Protein AF-A0AB34X0N1-F1 (afdb_monomer)

Foldseek 3Di:
DDPPVPPPPPPQPALQSLLCVLVVLCVVVVHDLCRLCVVQVHDSVLNVCSNRSPPPRDPVSSVSSVVVSD

Solvent-accessible surface area (backbone atoms only — not comparable to full-atom values): 4162 Å² total; per-residue (Å²): 138,70,91,70,74,81,70,72,82,66,75,61,91,40,55,44,53,43,8,46,50,54,44,50,53,37,54,75,70,72,51,53,58,57,55,55,11,61,77,68,76,50,53,43,66,56,42,54,36,34,36,62,23,47,93,86,52,58,65,68,58,51,51,52,53,51,62,74,72,106

Secondary structure (DSSP, 8-state):
--TTGGG-----SSHHHHHHHHHHHHHHTT--HHHHHHHHTS-HHHHHHHHTT-TTS-HHHHHHHHHHH-

pLDDT: mean 88.38, std 17.32, range [39.53, 98.81]

Mean predicted aligned error: 5.76 Å

Organism: NCBI:txid184870

InterPro domains:
  IPR001387 Cro/C1-type, helix-turn-helix domain [PF01381] (22-69)
  IPR001387 Cro/C1-type, helix-turn-helix domain [PS50943] (22-69)
  IPR001387 Cro/C1-type, helix-turn-helix domain [SM00530] (21-69)
  IPR001387 Cro/C1-type, helix-turn-helix domain [cd00093] (19-69)
  IPR010982 Lambda repressor-like, DNA-binding domain superfamily [G3DSA:1.10.260.40] (10-70)
  IPR010982 Lambda repressor-like, DNA-binding domain superfamily [SSF47413] (17-69)

Structure (mmCIF, N/CA/C/O backbone):
data_AF-A0AB34X0N1-F1
#
_entry.id   AF-A0AB34X0N1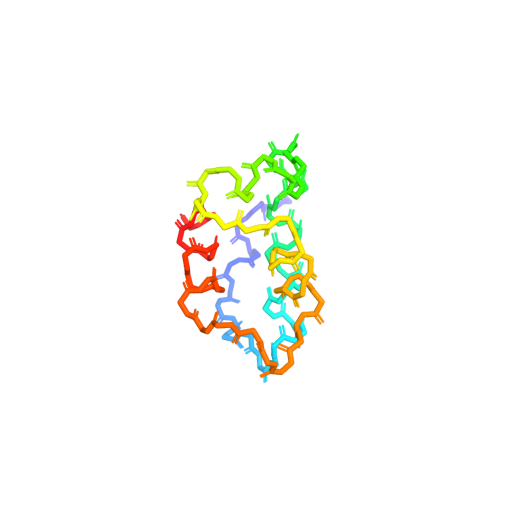-F1
#
loop_
_atom_site.group_PDB
_atom_site.id
_atom_site.type_symbol
_atom_site.label_atom_id
_atom_site.label_alt_id
_atom_site.label_comp_id
_atom_site.label_asym_id
_atom_site.label_entity_id
_atom_site.label_seq_id
_atom_site.pdbx_PDB_ins_code
_atom_site.Cartn_x
_atom_site.Cartn_y
_atom_site.Cartn_z
_atom_site.occupancy
_atom_site.B_iso_or_equiv
_atom_site.auth_seq_id
_atom_site.auth_comp_id
_atom_site.auth_asym_id
_atom_site.auth_atom_id
_atom_site.pdbx_PDB_model_num
ATOM 1 N N . MET A 1 1 ? -14.415 22.310 -15.922 1.00 44.44 1 MET A N 1
ATOM 2 C CA . MET A 1 1 ? -13.093 21.821 -15.457 1.00 44.44 1 MET A CA 1
ATOM 3 C C . MET A 1 1 ? -13.350 20.404 -15.022 1.00 44.44 1 MET A C 1
ATOM 5 O O . MET A 1 1 ? -13.622 20.142 -13.857 1.00 44.44 1 MET A O 1
ATOM 9 N N . ASP A 1 2 ? -13.502 19.559 -16.032 1.00 39.53 2 ASP A N 1
ATOM 10 C CA . ASP A 1 2 ? -14.423 18.439 -15.944 1.00 39.53 2 ASP A CA 1
ATOM 11 C C . ASP A 1 2 ? -13.685 17.227 -15.403 1.00 39.53 2 ASP A C 1
ATOM 13 O O . ASP A 1 2 ? -12.683 16.767 -15.944 1.00 39.53 2 ASP A O 1
ATOM 17 N N . THR A 1 3 ? -14.198 16.729 -14.289 1.00 48.62 3 THR A N 1
ATOM 18 C CA . THR A 1 3 ? -13.695 15.633 -13.456 1.00 48.62 3 THR A CA 1
ATOM 19 C C . THR A 1 3 ? -13.665 14.267 -14.156 1.00 48.62 3 THR A C 1
ATOM 21 O O . THR A 1 3 ? -13.416 13.256 -13.508 1.00 48.62 3 THR A O 1
ATOM 24 N N . ILE A 1 4 ? -13.893 14.218 -15.472 1.00 43.28 4 ILE A N 1
ATOM 25 C CA . ILE A 1 4 ? -14.142 12.993 -16.244 1.00 43.28 4 ILE A CA 1
ATOM 26 C C . ILE A 1 4 ? -12.985 12.664 -17.217 1.00 43.28 4 ILE A C 1
ATOM 28 O O . ILE A 1 4 ? -12.846 11.513 -17.622 1.00 43.28 4 ILE A O 1
ATOM 32 N N . ASP A 1 5 ? -12.054 13.592 -17.482 1.00 46.69 5 ASP A N 1
ATOM 33 C CA . ASP A 1 5 ? -10.869 13.336 -18.335 1.00 46.69 5 ASP A CA 1
ATOM 34 C C . AS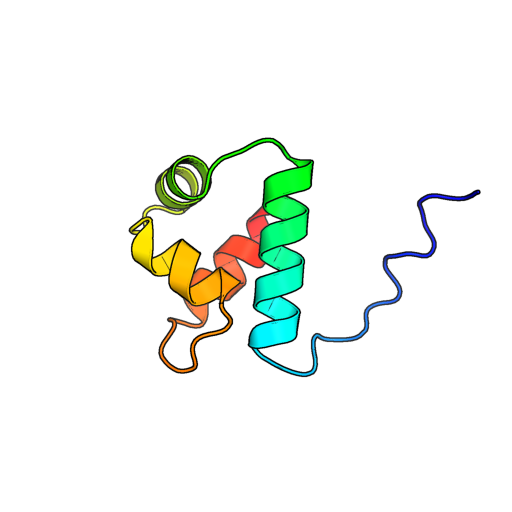P A 1 5 ? -9.807 12.399 -17.703 1.00 46.69 5 ASP A C 1
ATOM 36 O O . ASP A 1 5 ? -8.897 11.917 -18.383 1.00 46.69 5 ASP A O 1
ATOM 40 N N . GLN A 1 6 ? -9.896 12.096 -16.403 1.00 47.41 6 GLN A N 1
ATOM 41 C CA . GLN A 1 6 ? -8.826 11.390 -15.673 1.00 47.41 6 GLN A CA 1
ATOM 42 C C . GLN A 1 6 ? -8.833 9.856 -15.812 1.00 47.41 6 GLN A C 1
ATOM 44 O O . GLN A 1 6 ? -7.897 9.203 -15.352 1.00 47.41 6 GLN A O 1
ATOM 49 N N . LEU A 1 7 ? -9.839 9.271 -16.468 1.00 45.97 7 LEU A N 1
ATOM 50 C CA . LEU A 1 7 ? -9.953 7.821 -16.696 1.00 45.97 7 LEU A CA 1
ATOM 51 C C . LEU A 1 7 ? -9.603 7.416 -18.133 1.00 45.97 7 LEU A C 1
ATOM 53 O O . LEU A 1 7 ? -10.061 6.385 -18.621 1.00 45.97 7 LEU A O 1
ATOM 57 N N . SER A 1 8 ? -8.751 8.179 -18.823 1.00 47.12 8 SER A N 1
ATOM 58 C CA . SER A 1 8 ? -8.054 7.647 -19.994 1.00 47.12 8 SER A CA 1
ATOM 59 C C . SER A 1 8 ? -7.163 6.496 -19.509 1.00 47.12 8 SER A C 1
ATOM 61 O O . SER A 1 8 ? -6.081 6.723 -18.973 1.00 47.12 8 SER A O 1
ATOM 63 N N . ILE A 1 9 ? -7.682 5.263 -19.612 1.00 53.38 9 ILE A N 1
ATOM 64 C CA . ILE A 1 9 ? -7.090 4.003 -19.138 1.00 53.38 9 ILE A CA 1
ATOM 65 C C . ILE A 1 9 ? -5.716 3.827 -19.793 1.00 53.38 9 ILE A C 1
ATOM 67 O O . ILE A 1 9 ? -5.540 3.152 -20.803 1.00 53.38 9 ILE A O 1
ATOM 71 N N . LYS A 1 10 ? -4.704 4.455 -19.201 1.00 65.06 10 LYS A N 1
ATOM 72 C CA . LYS A 1 10 ? -3.314 4.058 -19.334 1.00 65.06 10 LYS A CA 1
ATOM 73 C C . LYS A 1 10 ? -3.169 2.900 -18.372 1.00 65.06 10 LYS A C 1
ATOM 75 O O . LYS A 1 10 ? -3.063 3.115 -17.167 1.00 65.06 10 LYS A O 1
ATOM 80 N N . ILE A 1 11 ? -3.233 1.677 -18.900 1.00 68.75 11 ILE A N 1
ATOM 81 C CA . ILE A 1 11 ? -2.845 0.472 -18.159 1.00 68.75 11 ILE A CA 1
ATOM 82 C C . ILE A 1 11 ? -1.558 0.826 -17.397 1.00 68.75 11 ILE A C 1
ATOM 84 O O . ILE A 1 11 ? -0.602 1.272 -18.043 1.00 68.75 11 ILE A O 1
ATOM 88 N N . PRO A 1 12 ? -1.527 0.733 -16.053 1.00 77.81 12 PRO A N 1
ATOM 89 C CA . PRO A 1 12 ? -0.358 1.149 -15.299 1.00 77.81 12 PRO A CA 1
ATOM 90 C C . PRO A 1 12 ? 0.843 0.334 -15.777 1.00 77.81 12 PRO A C 1
ATOM 92 O O . PRO A 1 12 ? 0.889 -0.882 -15.615 1.00 77.81 12 PRO A O 1
ATOM 95 N N . ALA A 1 13 ? 1.805 1.017 -16.401 1.00 83.44 13 ALA A N 1
ATOM 96 C CA . ALA A 1 13 ? 2.930 0.374 -17.080 1.00 83.44 13 ALA A CA 1
ATOM 97 C C . ALA A 1 13 ? 3.940 -0.254 -16.104 1.00 83.44 13 ALA A C 1
ATOM 99 O O . ALA A 1 13 ? 4.845 -0.971 -16.524 1.00 83.44 13 ALA A O 1
ATOM 100 N N . THR A 1 14 ? 3.809 0.025 -14.802 1.00 91.19 14 THR A N 1
ATOM 101 C CA . THR A 1 14 ? 4.685 -0.497 -13.752 1.00 91.19 14 THR A CA 1
ATOM 102 C C . THR A 1 14 ? 3.901 -0.807 -12.470 1.00 91.19 14 THR A C 1
ATOM 104 O O . THR A 1 14 ? 2.886 -0.157 -12.193 1.00 91.19 14 THR A O 1
ATOM 107 N N . PRO A 1 15 ? 4.393 -1.735 -11.624 1.00 92.69 15 PRO A N 1
ATOM 108 C CA . PRO A 1 15 ? 3.821 -1.975 -10.297 1.00 92.69 15 PRO A CA 1
ATOM 109 C C . PRO A 1 15 ? 3.763 -0.716 -9.423 1.00 92.69 15 PRO A C 1
ATOM 111 O O . PRO A 1 15 ? 2.801 -0.524 -8.686 1.00 92.69 15 PRO A O 1
ATOM 114 N N . GLY A 1 16 ? 4.764 0.167 -9.529 1.00 93.19 16 GLY A N 1
ATOM 115 C CA . GLY A 1 16 ? 4.793 1.443 -8.809 1.00 93.19 16 GLY A CA 1
ATOM 116 C C . GLY A 1 16 ? 3.682 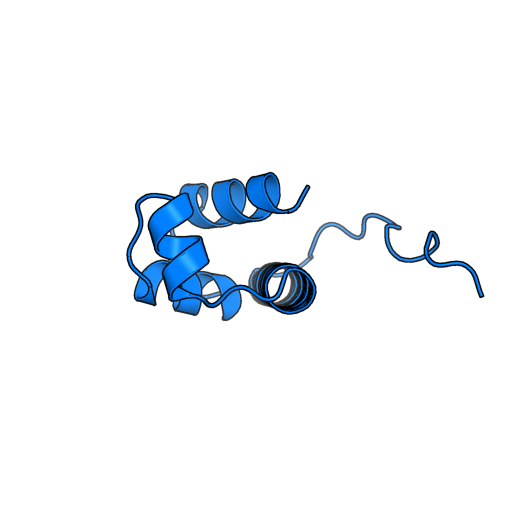2.399 -9.246 1.00 93.19 16 GLY A C 1
ATOM 117 O O . GLY A 1 16 ? 3.043 3.014 -8.397 1.00 93.19 16 GLY A O 1
ATOM 118 N N . ALA A 1 17 ? 3.398 2.482 -10.550 1.00 92.44 17 ALA A N 1
ATOM 119 C CA . ALA A 1 17 ? 2.293 3.292 -11.064 1.00 92.44 17 ALA A CA 1
ATOM 120 C C . ALA A 1 17 ? 0.933 2.768 -10.575 1.00 92.44 17 ALA A C 1
ATOM 122 O O . ALA A 1 17 ? 0.098 3.554 -10.130 1.00 92.44 17 ALA A O 1
ATOM 123 N N . LEU A 1 18 ? 0.739 1.442 -10.586 1.00 92.81 18 LEU A N 1
ATOM 124 C CA . LEU A 1 18 ? -0.457 0.813 -10.018 1.00 92.81 18 LEU A CA 1
ATOM 125 C C . LEU A 1 18 ? -0.582 1.110 -8.515 1.00 92.81 18 LEU A C 1
ATOM 127 O O . LEU A 1 18 ? -1.642 1.529 -8.057 1.00 92.81 18 LEU A O 1
ATOM 131 N N . GLY A 1 19 ? 0.498 0.928 -7.752 1.00 95.81 19 GLY A N 1
ATOM 132 C CA . GLY A 1 19 ? 0.523 1.193 -6.314 1.00 95.81 19 GLY A CA 1
ATOM 133 C C . GLY A 1 19 ? 0.200 2.649 -5.969 1.00 95.81 19 GLY A C 1
ATOM 134 O O . GLY A 1 19 ? -0.607 2.908 -5.075 1.00 95.81 19 GLY A O 1
ATOM 135 N N . GLY A 1 20 ? 0.759 3.598 -6.723 1.00 95.06 20 GLY A N 1
ATOM 136 C CA . GLY A 1 20 ? 0.469 5.024 -6.574 1.00 95.06 20 GLY A CA 1
ATOM 137 C C . GLY A 1 20 ? -0.991 5.372 -6.867 1.00 95.06 20 GLY A C 1
ATOM 138 O O . GLY A 1 20 ? -1.594 6.137 -6.115 1.00 95.06 20 GLY A O 1
ATOM 139 N N . TRP A 1 21 ? -1.579 4.774 -7.908 1.00 94.56 21 TRP A N 1
ATOM 140 C CA . TRP A 1 21 ? -3.002 4.937 -8.215 1.00 94.56 21 TRP A CA 1
ATOM 141 C C . TRP A 1 21 ? -3.894 4.392 -7.089 1.00 94.56 21 TRP A C 1
ATOM 143 O O . TRP A 1 21 ? -4.782 5.097 -6.614 1.00 94.56 21 TRP A O 1
ATOM 153 N N . LEU A 1 22 ? -3.603 3.186 -6.585 1.00 96.25 22 LEU A N 1
ATOM 154 C CA . LEU A 1 22 ? -4.337 2.585 -5.462 1.00 96.25 22 LEU A CA 1
ATOM 155 C C . LEU A 1 22 ? -4.260 3.442 -4.198 1.00 96.25 22 LEU A C 1
ATOM 157 O O . LEU A 1 22 ? -5.261 3.622 -3.505 1.00 96.25 22 LEU A O 1
ATOM 161 N N . ARG A 1 23 ? -3.080 3.999 -3.908 1.00 97.75 23 ARG A N 1
ATOM 162 C CA . ARG A 1 23 ? -2.888 4.913 -2.783 1.00 97.75 23 ARG A CA 1
ATOM 163 C C . ARG A 1 23 ? -3.749 6.166 -2.924 1.00 97.75 23 ARG A C 1
ATOM 165 O O . ARG A 1 23 ? -4.412 6.538 -1.959 1.00 97.75 23 ARG A O 1
ATOM 172 N N . GLN A 1 24 ? -3.755 6.794 -4.101 1.00 96.25 24 GLN A N 1
ATOM 173 C CA . GLN A 1 24 ? -4.583 7.977 -4.350 1.00 96.25 24 GLN A CA 1
ATOM 174 C C . GLN A 1 24 ? -6.069 7.662 -4.196 1.00 96.25 24 GLN A C 1
ATOM 176 O O . GLN A 1 24 ? -6.764 8.389 -3.495 1.00 96.25 24 GLN A O 1
ATOM 181 N N . ALA A 1 25 ? -6.547 6.556 -4.771 1.00 95.88 25 ALA A N 1
ATOM 182 C CA . ALA A 1 25 ? -7.939 6.138 -4.631 1.00 95.88 25 ALA A CA 1
ATOM 183 C C . ALA A 1 25 ? -8.323 5.893 -3.159 1.00 95.88 25 ALA A C 1
ATOM 185 O O . ALA A 1 25 ? -9.384 6.320 -2.699 1.00 95.88 25 ALA A O 1
ATOM 186 N N . ARG A 1 26 ? -7.424 5.273 -2.381 1.00 98.00 26 ARG A N 1
ATOM 187 C CA . ARG A 1 26 ? -7.611 5.088 -0.938 1.00 98.00 26 ARG A CA 1
ATOM 188 C C . ARG A 1 26 ? -7.714 6.422 -0.194 1.00 98.00 26 ARG A C 1
ATOM 190 O O . ARG A 1 26 ? -8.604 6.585 0.639 1.00 98.00 26 ARG A O 1
ATOM 197 N N . GLU A 1 27 ? -6.804 7.353 -0.471 1.00 97.75 27 GLU A N 1
ATOM 198 C CA . GLU A 1 27 ? -6.765 8.675 0.164 1.00 97.75 27 GLU A CA 1
ATOM 199 C C . GLU A 1 27 ? -7.991 9.523 -0.211 1.00 97.75 27 GLU A C 1
ATOM 201 O O . GLU A 1 27 ? -8.585 10.139 0.670 1.00 97.75 27 GLU A O 1
ATOM 206 N N . GLN A 1 28 ? -8.448 9.472 -1.467 1.00 96.56 28 GLN A N 1
ATOM 207 C CA . GLN A 1 28 ? -9.685 10.126 -1.921 1.00 96.56 28 GLN A CA 1
ATOM 208 C C . GLN A 1 28 ? -10.934 9.585 -1.213 1.00 96.56 28 GLN A C 1
ATOM 210 O O . GLN A 1 28 ? -11.865 10.338 -0.942 1.00 96.56 28 GLN A O 1
ATOM 215 N N . LYS A 1 29 ? -10.945 8.292 -0.865 1.00 96.75 29 LYS A N 1
ATOM 216 C CA . LYS A 1 29 ? -12.017 7.667 -0.075 1.00 96.75 29 LYS A CA 1
ATOM 217 C C . LYS A 1 29 ? -11.922 7.973 1.429 1.00 96.75 29 LYS A C 1
ATOM 219 O O . LYS A 1 29 ? -12.826 7.610 2.175 1.00 96.75 29 LYS A O 1
ATOM 224 N N . GLY A 1 30 ? -10.842 8.610 1.890 1.00 98.19 30 GLY A N 1
ATOM 225 C CA . GLY A 1 30 ? -10.661 9.009 3.289 1.00 98.19 30 GLY A CA 1
ATOM 226 C C . GLY A 1 30 ? -10.384 7.858 4.260 1.00 98.19 30 GLY A C 1
ATOM 227 O O . GLY A 1 30 ? -10.574 8.026 5.461 1.00 98.19 30 GLY A O 1
ATOM 228 N N . ILE A 1 31 ? -9.944 6.693 3.769 1.00 98.56 31 ILE A N 1
ATOM 229 C CA . ILE A 1 31 ? -9.686 5.510 4.608 1.00 98.56 31 ILE A CA 1
ATOM 230 C C . ILE A 1 31 ? -8.186 5.257 4.800 1.00 98.56 31 ILE A C 1
ATOM 232 O O . ILE A 1 31 ? -7.351 5.577 3.945 1.00 98.56 31 ILE A O 1
ATOM 236 N N . THR A 1 32 ? -7.811 4.641 5.918 1.00 98.75 32 THR A N 1
ATOM 237 C CA . THR A 1 32 ? -6.418 4.277 6.196 1.00 98.75 32 THR A CA 1
ATOM 238 C C . THR A 1 32 ? -6.013 2.984 5.478 1.00 98.75 32 THR A C 1
ATOM 240 O O . THR A 1 32 ? -6.844 2.206 5.008 1.00 98.75 32 THR A O 1
ATOM 243 N N . GLN A 1 33 ? -4.705 2.702 5.418 1.00 98.81 33 GLN A N 1
ATOM 244 C CA . GLN A 1 33 ? -4.211 1.397 4.947 1.00 98.81 33 GLN A CA 1
ATOM 245 C C . GLN A 1 33 ? -4.751 0.235 5.792 1.00 98.81 33 GLN A C 1
ATOM 247 O O . GLN A 1 33 ? -4.926 -0.863 5.271 1.00 98.81 33 GLN A O 1
ATOM 252 N N . GLN A 1 34 ? -4.982 0.461 7.091 1.00 98.81 34 GLN A N 1
ATOM 253 C CA . GLN A 1 34 ? -5.526 -0.552 7.992 1.00 98.81 34 GLN A CA 1
ATOM 254 C C . GLN A 1 34 ? -6.988 -0.851 7.647 1.00 98.81 34 GLN A C 1
ATOM 256 O O . GLN A 1 34 ? -7.359 -2.018 7.586 1.00 98.81 34 GLN A O 1
ATOM 261 N N . ASP A 1 35 ? -7.785 0.173 7.345 1.00 98.75 35 ASP A N 1
ATOM 262 C CA . ASP A 1 35 ? -9.190 0.010 6.952 1.00 98.75 35 ASP A CA 1
ATOM 263 C C . ASP A 1 35 ? -9.318 -0.783 5.652 1.00 98.75 35 ASP A C 1
ATOM 265 O O . ASP A 1 35 ? -10.092 -1.738 5.574 1.00 98.75 35 ASP A O 1
ATOM 269 N N . LEU A 1 36 ? -8.494 -0.455 4.650 1.00 98.69 36 LEU A N 1
ATOM 270 C CA . LEU A 1 36 ? -8.447 -1.217 3.403 1.00 98.69 36 LEU A CA 1
ATOM 271 C C . LEU A 1 36 ? -7.998 -2.665 3.643 1.00 98.69 36 LEU A C 1
ATOM 273 O O . LEU A 1 36 ? -8.561 -3.594 3.072 1.00 98.69 36 LEU A O 1
ATOM 277 N N . ALA A 1 37 ? -7.002 -2.874 4.505 1.00 98.69 37 ALA A N 1
ATOM 278 C CA . ALA A 1 37 ? -6.525 -4.210 4.841 1.00 98.69 37 ALA A CA 1
ATOM 279 C C . ALA A 1 37 ? -7.625 -5.063 5.493 1.00 98.69 37 ALA A C 1
ATOM 281 O O . ALA A 1 37 ? -7.811 -6.214 5.100 1.00 98.69 37 ALA A O 1
ATOM 282 N N . MET A 1 38 ? -8.388 -4.482 6.426 1.00 98.62 38 MET A N 1
ATOM 283 C CA . MET A 1 38 ? -9.538 -5.138 7.054 1.00 98.62 38 MET A CA 1
ATOM 284 C C . MET A 1 38 ? -10.623 -5.472 6.029 1.00 98.62 38 MET A C 1
ATOM 286 O O . MET A 1 38 ? -11.098 -6.604 6.003 1.00 98.62 38 MET A O 1
ATOM 290 N N . ALA A 1 39 ? -10.960 -4.533 5.140 1.00 98.25 39 ALA A N 1
ATOM 291 C CA . ALA A 1 39 ? -11.952 -4.753 4.088 1.00 98.25 39 ALA A CA 1
ATOM 292 C C . ALA A 1 39 ? -11.562 -5.884 3.117 1.00 98.25 39 ALA A C 1
ATOM 294 O O . ALA A 1 39 ? -12.430 -6.577 2.592 1.00 98.25 39 ALA A O 1
ATOM 295 N N . LEU A 1 40 ? -10.261 -6.077 2.881 1.00 98.00 40 LEU A N 1
ATOM 296 C CA . LEU A 1 40 ? -9.735 -7.091 1.964 1.00 98.00 40 LEU A CA 1
ATOM 297 C C . LEU A 1 40 ? -9.289 -8.390 2.654 1.00 98.00 40 LEU A C 1
ATOM 299 O O . LEU A 1 40 ? -8.843 -9.309 1.968 1.00 98.00 40 LEU A O 1
ATOM 303 N N . GLY A 1 41 ? -9.377 -8.481 3.984 1.00 98.00 41 GLY A N 1
ATOM 304 C CA . GLY A 1 41 ? -8.935 -9.658 4.738 1.00 98.00 41 GLY A CA 1
ATOM 305 C C . GLY A 1 41 ? -7.430 -9.935 4.624 1.00 98.00 41 GLY A C 1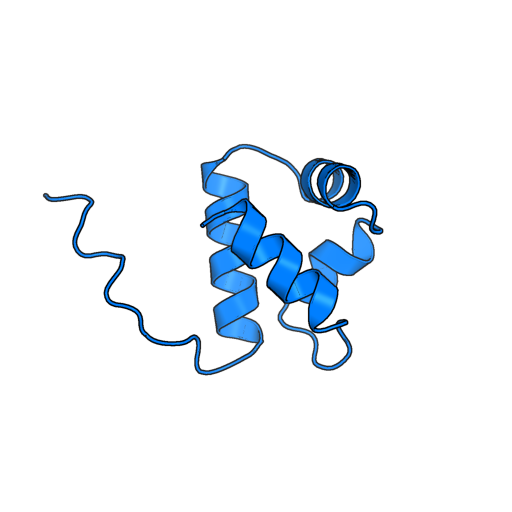
ATOM 306 O O . GLY A 1 41 ? -7.011 -11.091 4.579 1.00 98.00 41 GLY A O 1
ATOM 307 N N . VAL A 1 42 ? -6.603 -8.888 4.543 1.00 98.06 42 VAL A N 1
ATOM 308 C CA . VAL A 1 42 ? -5.134 -8.988 4.446 1.00 98.06 42 VAL A CA 1
ATOM 309 C C . VAL A 1 42 ? -4.446 -8.175 5.542 1.00 98.06 42 VAL A 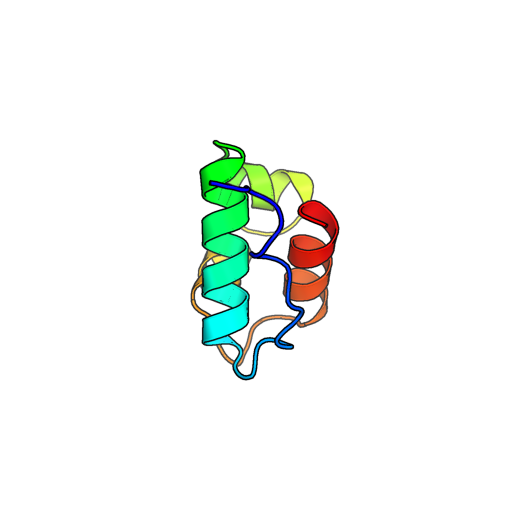C 1
ATOM 311 O O . VAL A 1 42 ? -5.081 -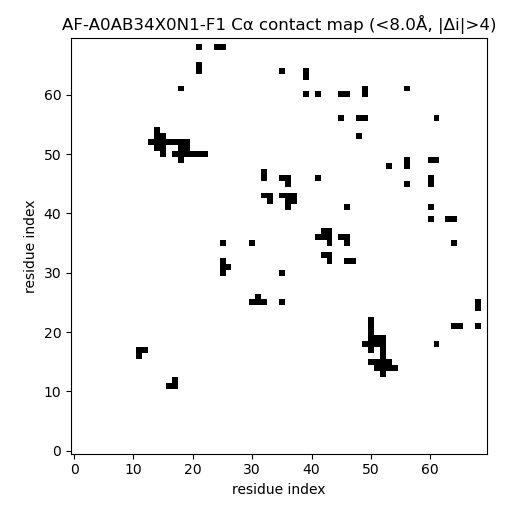7.439 6.290 1.00 98.06 42 VAL A O 1
ATOM 314 N N . SER A 1 43 ? -3.120 -8.287 5.656 1.00 98.38 43 SER A N 1
ATOM 315 C CA . SER A 1 43 ? -2.361 -7.455 6.592 1.00 98.38 43 SER A CA 1
ATOM 316 C C . SER A 1 43 ? -2.180 -6.027 6.065 1.00 98.38 43 SER A C 1
ATOM 318 O O . SER A 1 43 ? -2.026 -5.800 4.863 1.00 98.38 43 SER A O 1
ATOM 320 N N . ARG A 1 44 ? -2.085 -5.047 6.971 1.00 98.44 44 ARG A N 1
ATOM 321 C CA . ARG A 1 44 ? -1.718 -3.663 6.617 1.00 98.44 44 ARG A CA 1
ATOM 322 C C . ARG A 1 44 ? -0.395 -3.588 5.853 1.00 98.44 44 ARG A C 1
ATOM 324 O O . ARG A 1 44 ? -0.259 -2.803 4.921 1.00 98.44 44 ARG A O 1
ATOM 331 N N . GLN A 1 45 ? 0.579 -4.420 6.224 1.00 98.31 45 GLN A N 1
ATOM 332 C CA . GLN A 1 45 ? 1.870 -4.496 5.534 1.00 98.31 45 GLN A CA 1
ATOM 333 C C . GLN A 1 45 ? 1.709 -4.952 4.078 1.00 98.31 45 GLN A C 1
ATOM 335 O O . GLN A 1 45 ? 2.409 -4.442 3.205 1.00 98.31 45 GLN A O 1
ATOM 340 N N . ALA A 1 46 ? 0.768 -5.860 3.791 1.00 98.00 46 ALA A N 1
ATOM 341 C CA . ALA A 1 46 ? 0.458 -6.248 2.419 1.00 98.00 46 ALA A CA 1
ATOM 342 C C . ALA A 1 46 ? -0.055 -5.048 1.607 1.00 98.00 46 ALA A C 1
ATOM 344 O O . ALA A 1 46 ? 0.450 -4.821 0.510 1.00 98.00 46 ALA A O 1
ATOM 345 N N . ILE A 1 47 ? -0.958 -4.237 2.171 1.00 98.50 47 ILE A N 1
ATOM 346 C CA . ILE A 1 47 ? -1.429 -2.993 1.537 1.00 98.50 47 ILE A CA 1
ATOM 347 C C . ILE A 1 47 ? -0.282 -2.003 1.325 1.00 98.50 47 ILE A C 1
ATOM 349 O O . ILE A 1 47 ? -0.111 -1.492 0.223 1.00 98.50 47 ILE A O 1
ATOM 353 N N . ALA A 1 48 ? 0.564 -1.784 2.333 1.00 98.44 48 ALA A N 1
ATOM 354 C CA . ALA A 1 48 ? 1.703 -0.877 2.212 1.00 98.44 48 ALA A CA 1
ATOM 355 C C . ALA A 1 48 ? 2.679 -1.303 1.097 1.00 98.44 48 ALA A C 1
ATOM 357 O O . ALA A 1 48 ? 3.14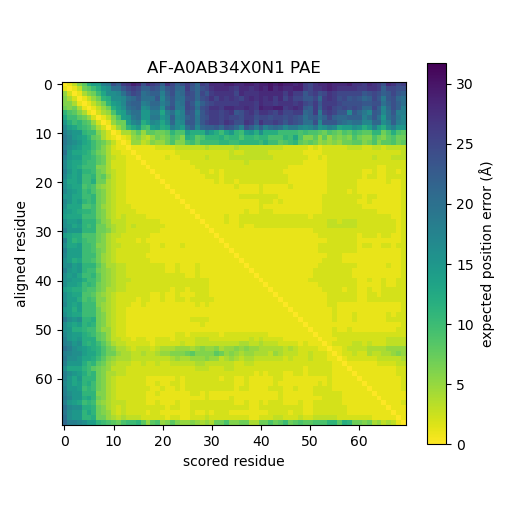8 -0.461 0.331 1.00 98.44 48 ALA A O 1
ATOM 358 N N . ARG A 1 49 ? 2.967 -2.607 0.962 1.00 98.19 49 ARG A N 1
ATOM 359 C CA . ARG A 1 49 ? 3.810 -3.119 -0.131 1.00 98.19 49 ARG A CA 1
ATOM 360 C C . ARG A 1 49 ? 3.151 -2.960 -1.499 1.00 98.19 49 ARG A C 1
ATOM 362 O O . ARG A 1 49 ? 3.867 -2.661 -2.455 1.00 98.19 49 ARG A O 1
ATOM 369 N N . VAL A 1 50 ? 1.832 -3.157 -1.588 1.00 97.94 50 VAL A N 1
ATOM 370 C CA . VAL A 1 50 ? 1.048 -2.949 -2.818 1.00 97.94 50 VAL A CA 1
ATOM 371 C C . VAL A 1 50 ? 1.098 -1.483 -3.236 1.00 97.94 50 VAL A C 1
ATOM 373 O O . VAL A 1 50 ? 1.453 -1.202 -4.374 1.00 97.94 50 VAL A O 1
ATOM 376 N N . GLU A 1 51 ? 0.852 -0.547 -2.317 1.00 97.88 51 GLU A N 1
ATOM 377 C CA . GLU A 1 51 ? 0.922 0.896 -2.597 1.00 97.88 51 GLU A CA 1
ATOM 378 C C . GLU A 1 51 ? 2.331 1.361 -2.982 1.00 97.88 51 GLU A C 1
ATOM 380 O O . GLU A 1 51 ? 2.489 2.301 -3.756 1.00 97.88 51 GLU A O 1
ATOM 385 N N . LYS A 1 52 ? 3.369 0.679 -2.484 1.00 97.25 52 LYS A N 1
ATOM 386 C CA . LYS A 1 52 ? 4.761 0.902 -2.897 1.00 97.25 52 LYS A CA 1
ATOM 387 C C . LYS A 1 52 ? 5.091 0.288 -4.269 1.00 97.25 52 LYS A C 1
ATOM 389 O O . LYS A 1 52 ? 6.122 0.622 -4.843 1.00 97.25 52 LYS A O 1
ATOM 394 N N . GLY A 1 53 ? 4.260 -0.620 -4.787 1.00 95.50 53 GLY A N 1
ATOM 395 C CA . GLY A 1 53 ? 4.545 -1.379 -6.007 1.00 95.50 53 GLY A CA 1
ATOM 396 C C . GLY A 1 53 ? 5.676 -2.395 -5.834 1.00 95.50 53 GLY A C 1
ATOM 397 O O . GLY A 1 53 ? 6.497 -2.560 -6.732 1.00 95.50 53 GLY A O 1
ATOM 398 N N . SER A 1 54 ? 5.767 -3.037 -4.664 1.00 96.38 54 SER A N 1
ATOM 399 C CA . SER A 1 54 ? 6.844 -4.004 -4.391 1.00 96.38 54 SER A CA 1
ATOM 400 C C . SER A 1 54 ? 6.713 -5.228 -5.316 1.00 96.38 54 SER A C 1
ATOM 402 O O . SER A 1 54 ? 5.594 -5.692 -5.528 1.00 96.38 54 SER A O 1
ATOM 404 N N . PRO A 1 55 ? 7.811 -5.778 -5.864 1.00 88.62 55 PRO A N 1
ATOM 405 C CA . PRO A 1 55 ? 7.757 -6.840 -6.879 1.00 88.62 55 PRO A CA 1
ATOM 406 C C . PRO A 1 55 ? 7.262 -8.197 -6.348 1.00 88.62 55 PRO A C 1
ATOM 408 O O . PRO A 1 55 ? 6.881 -9.066 -7.122 1.00 88.62 55 PRO A O 1
ATOM 411 N N . ASP A 1 56 ? 7.253 -8.378 -5.030 1.00 91.44 56 ASP A N 1
ATOM 412 C CA . ASP A 1 56 ? 6.913 -9.607 -4.309 1.00 91.44 56 ASP A CA 1
ATOM 413 C C . ASP A 1 56 ? 5.518 -9.550 -3.647 1.00 91.44 56 ASP A C 1
ATOM 415 O O . ASP A 1 56 ? 5.193 -10.322 -2.731 1.00 91.44 56 ASP A O 1
ATOM 419 N N . VAL A 1 57 ? 4.670 -8.608 -4.072 1.00 92.88 57 VAL A N 1
ATOM 420 C CA . VAL A 1 57 ? 3.263 -8.575 -3.659 1.00 92.88 57 VAL A CA 1
ATOM 421 C C . VAL A 1 57 ? 2.469 -9.653 -4.376 1.00 92.88 57 VAL A C 1
ATOM 423 O O . VAL A 1 57 ? 2.690 -9.966 -5.542 1.00 92.88 57 VAL A O 1
ATOM 426 N N . ARG A 1 58 ? 1.478 -10.207 -3.678 1.00 94.56 58 ARG A N 1
ATOM 427 C CA . ARG A 1 58 ? 0.536 -11.126 -4.309 1.00 94.56 58 ARG A CA 1
ATOM 428 C C . ARG A 1 58 ? -0.309 -10.340 -5.307 1.00 94.56 58 ARG A C 1
ATOM 430 O O . ARG A 1 58 ? -0.998 -9.398 -4.912 1.00 94.56 58 ARG A O 1
ATOM 437 N N . LEU A 1 59 ? -0.300 -10.767 -6.570 1.00 93.75 59 LEU A N 1
ATOM 438 C CA . LEU A 1 59 ? -1.124 -10.173 -7.627 1.00 93.75 59 LEU A CA 1
ATOM 439 C C . LEU A 1 59 ? -2.606 -10.124 -7.228 1.00 93.75 59 LEU A C 1
ATOM 441 O O . LEU A 1 59 ? -3.278 -9.125 -7.465 1.00 93.75 59 LEU A O 1
ATOM 445 N N . SER A 1 60 ? -3.094 -11.162 -6.543 1.00 96.31 60 SER A N 1
ATOM 446 C CA . SER A 1 60 ? -4.466 -11.222 -6.032 1.00 96.31 60 SER A CA 1
ATOM 447 C C . SER A 1 60 ? -4.805 -10.080 -5.071 1.00 96.31 60 SER A C 1
ATOM 449 O O . SER A 1 60 ? -5.900 -9.533 -5.147 1.00 96.31 60 SER A O 1
ATOM 451 N N . THR A 1 61 ? -3.878 -9.679 -4.195 1.00 96.81 61 THR A N 1
ATOM 452 C CA . THR A 1 61 ? -4.090 -8.555 -3.271 1.00 96.81 61 THR A CA 1
ATOM 453 C C . THR A 1 61 ? -4.155 -7.231 -4.026 1.00 96.81 61 THR A C 1
ATOM 455 O O . THR A 1 61 ? -5.033 -6.419 -3.748 1.00 96.81 61 THR A O 1
ATOM 458 N N . ALA A 1 62 ? -3.269 -7.025 -5.004 1.00 95.38 62 ALA A N 1
ATOM 459 C CA . ALA A 1 62 ? -3.278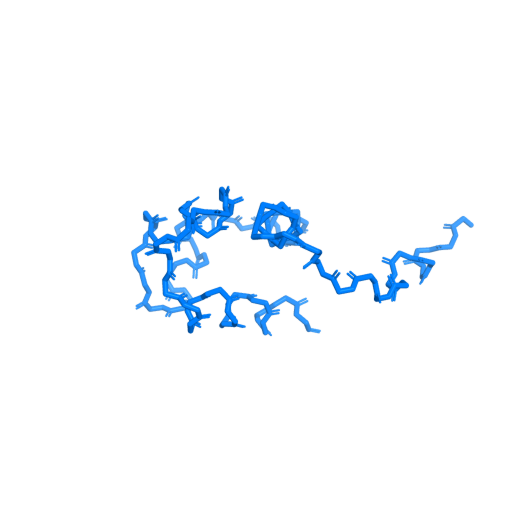 -5.815 -5.825 1.00 95.38 62 ALA A CA 1
ATOM 460 C C . ALA A 1 62 ? -4.562 -5.710 -6.667 1.00 95.38 62 ALA A C 1
ATOM 462 O O . ALA A 1 62 ? -5.182 -4.651 -6.718 1.00 95.38 62 ALA A O 1
ATOM 463 N N . LEU A 1 63 ? -5.008 -6.823 -7.259 1.00 95.69 63 LEU A N 1
ATOM 464 C CA . LEU A 1 63 ? -6.245 -6.882 -8.037 1.00 95.69 63 LEU A CA 1
ATOM 465 C C . LEU A 1 63 ? -7.490 -6.670 -7.166 1.00 95.69 63 LEU A C 1
ATOM 467 O O . LEU A 1 63 ? -8.406 -5.957 -7.566 1.00 95.69 63 LEU A O 1
ATOM 471 N N . ALA A 1 64 ? -7.520 -7.251 -5.963 1.00 97.00 64 ALA A 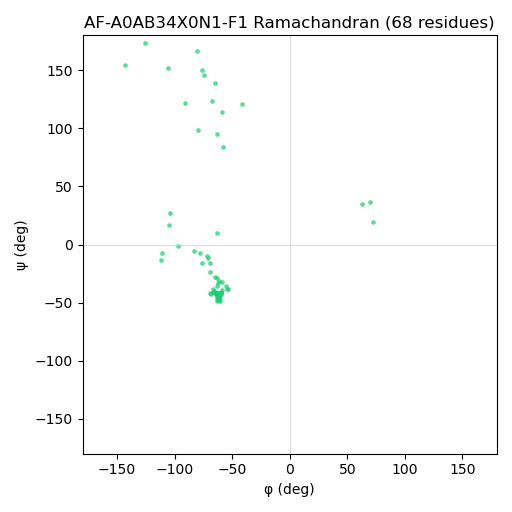N 1
ATOM 472 C CA . ALA A 1 64 ? -8.611 -7.038 -5.017 1.00 97.00 64 ALA A CA 1
ATOM 473 C C . ALA A 1 64 ? -8.714 -5.565 -4.591 1.00 97.00 64 ALA A C 1
ATOM 475 O O . ALA A 1 64 ? -9.817 -5.024 -4.556 1.00 97.00 64 ALA A O 1
ATOM 476 N N . ALA A 1 65 ? -7.577 -4.908 -4.335 1.00 96.44 65 ALA A N 1
ATOM 477 C CA . ALA A 1 65 ? -7.538 -3.477 -4.050 1.00 96.44 65 ALA A CA 1
ATOM 478 C C . ALA A 1 65 ? -8.008 -2.643 -5.250 1.00 96.44 65 ALA A C 1
ATOM 480 O O . ALA A 1 65 ? -8.810 -1.735 -5.070 1.00 96.44 65 ALA A O 1
ATOM 481 N N . ALA A 1 66 ? -7.587 -2.986 -6.471 1.00 94.38 66 ALA A N 1
ATOM 482 C CA . ALA A 1 66 ? -8.055 -2.299 -7.674 1.00 94.38 66 ALA A CA 1
ATOM 483 C C . ALA A 1 66 ? -9.574 -2.412 -7.841 1.00 94.38 66 ALA A C 1
ATOM 485 O O . ALA A 1 66 ? -10.244 -1.408 -8.052 1.00 94.38 66 ALA A O 1
ATOM 486 N N . ARG A 1 67 ? -10.132 -3.611 -7.646 1.00 94.62 67 ARG A N 1
ATOM 487 C CA . ARG A 1 67 ? -11.581 -3.843 -7.704 1.00 94.62 67 ARG A CA 1
ATOM 488 C C . ARG A 1 67 ? -12.354 -3.124 -6.596 1.00 94.62 67 ARG A C 1
ATOM 490 O O . ARG A 1 67 ? -13.521 -2.826 -6.781 1.00 94.62 67 ARG A O 1
ATOM 497 N N . TYR A 1 68 ? -11.740 -2.874 -5.443 1.00 96.31 68 TYR A N 1
ATOM 498 C CA . TYR A 1 68 ? -12.381 -2.144 -4.345 1.00 96.31 68 TYR A CA 1
ATOM 499 C C . TYR A 1 68 ? -12.600 -0.650 -4.661 1.00 96.31 68 TYR A C 1
ATOM 501 O O . TYR A 1 68 ? -13.460 -0.014 -4.045 1.00 96.31 68 TYR A O 1
ATOM 509 N N . PHE A 1 69 ? -11.813 -0.094 -5.589 1.00 92.25 69 PHE A N 1
ATOM 510 C CA . PHE A 1 69 ? -11.867 1.314 -5.997 1.00 92.25 69 PHE A CA 1
ATOM 511 C C . PHE A 1 69 ? -12.393 1.544 -7.422 1.00 92.25 69 PHE A C 1
ATOM 513 O O . PHE A 1 69 ? -12.562 2.700 -7.802 1.00 92.25 69 PHE A O 1
ATOM 520 N N . ALA A 1 70 ? -12.609 0.475 -8.194 1.00 82.50 70 ALA A N 1
ATOM 521 C CA . ALA A 1 70 ? -13.326 0.510 -9.468 1.00 82.50 70 ALA A CA 1
ATOM 522 C C . ALA A 1 70 ? -14.835 0.649 -9.230 1.00 82.50 70 ALA A C 1
ATOM 524 O O . ALA A 1 70 ? -15.477 1.363 -10.028 1.00 82.50 70 ALA A O 1
#

Sequence (70 aa):
MDTIDQLSIKIPATPGALGGWLRQAREQKGITQQDLAMALGVSRQAIARVEKGSPDVRLSTALAAARYFA

Radius of gyration: 12.04 Å; Cα contacts (8 Å, |Δi|>4): 66; chains: 1; bounding box: 22×33×28 Å

Nearest PDB structures (foldseek):
  8ezt-assembly1_D-2  TM=8.906E-01  e=1.805E-03  Legionella pneumophila
  5k98-assembly1_P  TM=8.846E-01  e=4.381E-03  Escherichia coli MP020980.2
  4z59-assembly1_A  TM=8.867E-01  e=6.110E-03  Escherichia coli K-12
  2b5a-assembly1_A  TM=8.376E-01  e=4.145E-03  [Bacillus] caldolyticus
  4z5h-assembly1_A-2  TM=8.906E-01  e=8.520E-03  Escherichia coli K-12